Protein AF-A0A929IGI4-F1 (afdb_monomer)

Mean predicted aligned error: 7.47 Å

Nearest PDB structures (foldseek):
  4bin-assembly1_A  TM=7.410E-01  e=9.874E-05  Escherichia coli K-12
  3jc8-assembly1_Qa  TM=7.520E-01  e=1.153E-02  Myxococcus xanthus DK 1622
  7krj-assembly1_C  TM=7.200E-01  e=7.440E-03  Homo sapiens
  5h3k-assembly1_A  TM=5.520E-01  e=2.753E-01  Synechocystis sp. PCC 6803 substr. Kazusa
  9hmf-assembly1_K  TM=4.684E-01  e=2.325E+00  Campylobacter jejuni

Secondary structure (DSSP, 8-state):
---------------PPPEE-EEEEEEETTEEEEEEE-SS---EEEEEETTEEEEEESS-EE---HHHHHH-TTTEEEEEEEGGGTEEEEEESS-EEEEEEEETTEEEEEEEE-PPP-

pLDDT: mean 89.51, std 15.07, range [39.12, 98.69]

Solvent-accessible surface area (backbone atoms only — not comparable to full-atom values): 6828 Å² total; per-residue (Å²): 136,86,82,81,82,81,81,82,79,80,77,79,76,80,80,71,78,63,40,74,30,53,44,42,40,49,64,56,100,74,37,39,36,41,37,39,46,39,92,54,66,74,58,71,52,72,49,74,57,96,62,21,41,41,37,38,39,82,58,29,42,43,66,65,47,65,58,26,33,72,55,30,53,88,51,23,73,40,65,49,72,38,81,83,25,20,26,46,38,27,37,39,60,64,67,56,47,76,50,70,51,76,56,82,32,30,40,39,37,38,39,30,70,62,73,75,82,128

Structure (mmCIF, N/CA/C/O backbone):
data_AF-A0A929IGI4-F1
#
_entry.id   AF-A0A929IGI4-F1
#
loop_
_atom_site.group_PDB
_atom_site.id
_atom_site.type_symbol
_atom_site.label_atom_id
_atom_site.label_alt_id
_atom_site.label_comp_id
_atom_site.label_asym_id
_atom_site.label_entity_id
_atom_site.label_seq_id
_atom_site.pdbx_PDB_ins_code
_atom_site.Cartn_x
_atom_site.Cartn_y
_atom_site.Cartn_z
_atom_site.occupancy
_atom_site.B_iso_or_equiv
_atom_site.auth_seq_id
_atom_site.auth_comp_id
_atom_site.auth_asym_id
_atom_site.auth_atom_id
_atom_site.pdbx_PDB_model_num
ATOM 1 N N . MET A 1 1 ? -27.502 -50.223 25.689 1.00 51.81 1 MET A N 1
ATOM 2 C CA . MET A 1 1 ? -26.603 -49.710 24.636 1.00 51.81 1 MET A CA 1
ATOM 3 C C . MET A 1 1 ? -26.778 -48.200 24.598 1.00 51.81 1 MET A C 1
ATOM 5 O O . MET A 1 1 ? -27.758 -47.718 24.051 1.00 51.81 1 MET A O 1
ATOM 9 N N . THR A 1 2 ? -25.940 -47.475 25.337 1.00 39.12 2 THR A N 1
ATOM 10 C CA . THR A 1 2 ? -26.069 -46.026 25.552 1.00 39.12 2 THR A CA 1
ATOM 11 C C . THR A 1 2 ? -25.571 -45.296 24.307 1.00 39.12 2 THR A C 1
ATOM 13 O O . THR A 1 2 ? -24.395 -45.402 23.976 1.00 39.12 2 THR A O 1
ATOM 16 N N . VAL A 1 3 ? -26.452 -44.595 23.594 1.00 43.09 3 VAL A N 1
ATOM 17 C CA . VAL A 1 3 ? -26.058 -43.745 22.462 1.00 43.09 3 VAL A CA 1
ATOM 18 C C . VAL A 1 3 ? -25.685 -42.376 23.025 1.00 43.09 3 VAL A C 1
ATOM 20 O O . VAL A 1 3 ? -26.538 -41.649 23.528 1.00 43.09 3 VAL A O 1
ATOM 23 N N . LEU A 1 4 ? -24.390 -42.062 22.995 1.00 53.06 4 LEU A N 1
ATOM 24 C CA . LEU A 1 4 ? -23.845 -40.772 23.402 1.00 53.06 4 LEU A CA 1
ATOM 25 C C . LEU A 1 4 ? -24.114 -39.757 22.279 1.00 53.06 4 LEU A C 1
ATOM 27 O O . LEU A 1 4 ? -23.594 -39.893 21.173 1.00 53.06 4 LEU A O 1
ATOM 31 N N . LEU A 1 5 ? -24.964 -38.768 22.549 1.00 54.06 5 LEU A N 1
ATOM 32 C CA . LEU A 1 5 ? -25.298 -37.696 21.614 1.00 54.06 5 LEU A CA 1
ATOM 33 C C . LEU A 1 5 ? -24.175 -36.641 21.648 1.00 54.06 5 LEU A C 1
ATOM 35 O O . LEU A 1 5 ? -24.095 -35.840 22.577 1.00 54.06 5 LEU A O 1
ATOM 39 N N . SER A 1 6 ? -23.277 -36.661 20.664 1.00 58.56 6 SER A N 1
ATOM 40 C CA . SER A 1 6 ? -22.213 -35.659 20.533 1.00 58.56 6 SER A CA 1
ATOM 41 C C . SER A 1 6 ? -22.788 -34.334 20.027 1.00 58.56 6 SER A C 1
ATOM 43 O O . SER A 1 6 ? -23.202 -34.223 18.874 1.00 58.56 6 SER A O 1
ATOM 45 N N . LEU A 1 7 ? -22.808 -33.319 20.892 1.00 60.03 7 LEU A N 1
ATOM 46 C CA . LEU A 1 7 ? -23.214 -31.956 20.555 1.00 60.03 7 LEU A CA 1
ATOM 47 C C . LEU A 1 7 ? -22.063 -31.247 19.813 1.00 60.03 7 LEU A C 1
ATOM 49 O O . LEU A 1 7 ? -21.072 -30.844 20.420 1.00 60.03 7 LEU A O 1
ATOM 53 N N . LEU A 1 8 ? -22.180 -31.101 18.492 1.00 64.50 8 LEU A N 1
ATOM 54 C CA . LEU A 1 8 ? -21.291 -30.264 17.679 1.00 64.50 8 LEU A CA 1
ATOM 55 C C . LEU A 1 8 ? -21.617 -28.785 17.937 1.00 64.50 8 LEU A C 1
ATOM 57 O O . LEU A 1 8 ? -22.560 -28.234 17.373 1.00 64.50 8 LEU A O 1
ATOM 61 N N . VAL A 1 9 ? -20.838 -28.132 18.801 1.00 61.88 9 VAL A N 1
ATOM 62 C CA . VAL A 1 9 ? -20.884 -26.674 18.975 1.00 61.88 9 VAL A CA 1
ATOM 63 C C . VAL A 1 9 ? -20.130 -26.031 17.809 1.00 61.88 9 VAL A C 1
ATOM 65 O O . VAL A 1 9 ? -18.903 -25.963 17.809 1.00 61.88 9 VAL A O 1
ATOM 68 N N . PHE A 1 10 ? -20.860 -25.557 16.799 1.00 61.31 10 PHE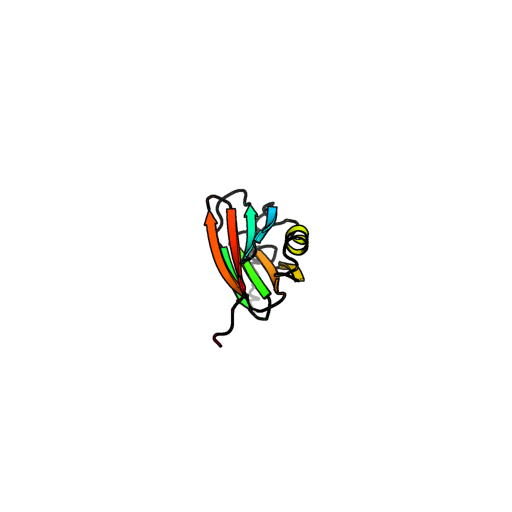 A N 1
ATOM 69 C CA . PHE A 1 10 ? -20.318 -24.637 15.797 1.00 61.31 10 PHE A CA 1
ATOM 70 C C . PHE A 1 10 ? -20.116 -23.267 16.458 1.00 61.31 10 PHE A C 1
ATOM 72 O O . PHE A 1 10 ? -21.071 -22.523 16.679 1.00 61.31 10 PHE A O 1
ATOM 79 N N . ALA A 1 11 ? -18.873 -22.924 16.799 1.00 58.06 11 ALA A N 1
ATOM 80 C CA . ALA A 1 11 ? -18.533 -21.570 17.214 1.00 58.06 11 ALA A CA 1
ATOM 81 C C . ALA A 1 11 ? -18.621 -20.641 15.991 1.00 58.06 11 ALA A C 1
ATOM 83 O O . ALA A 1 11 ? -17.781 -20.697 15.093 1.00 58.06 11 ALA A O 1
ATOM 84 N N . ALA A 1 12 ? -19.653 -19.798 15.940 1.00 57.94 12 ALA A N 1
ATOM 85 C CA . ALA A 1 12 ? -19.749 -18.736 14.950 1.00 57.94 12 ALA A CA 1
ATOM 86 C C . ALA A 1 12 ? -18.606 -17.736 15.188 1.00 57.94 12 ALA A C 1
ATOM 88 O O . ALA A 1 12 ? -18.599 -17.014 16.186 1.00 57.94 12 ALA A O 1
ATOM 89 N N . VAL A 1 13 ? -17.619 -17.707 14.290 1.00 63.69 13 VAL A N 1
ATOM 90 C CA . VAL A 1 13 ? -16.572 -16.680 14.318 1.00 63.69 13 VAL A CA 1
ATOM 91 C C . VAL A 1 13 ? -17.252 -15.340 14.024 1.00 63.69 13 VAL A C 1
ATOM 93 O O . VAL A 1 13 ? -17.886 -15.214 12.973 1.00 63.69 13 VAL A O 1
ATOM 96 N N . PRO A 1 14 ? -17.173 -14.337 14.918 1.00 58.03 14 PRO A N 1
ATOM 97 C CA . PRO A 1 14 ? -17.808 -13.053 14.671 1.00 58.03 14 PRO A CA 1
ATOM 98 C C . PRO A 1 14 ? -17.172 -12.412 13.436 1.00 58.03 14 PRO A C 1
ATOM 100 O O . PRO A 1 14 ? -15.974 -12.121 13.413 1.00 58.03 14 PRO A O 1
ATOM 103 N N . ALA A 1 15 ? -17.982 -12.187 12.403 1.00 65.75 15 ALA A N 1
ATOM 104 C CA . ALA A 1 15 ? -17.576 -11.408 11.246 1.00 65.75 15 ALA A CA 1
ATOM 105 C C . ALA A 1 15 ? -17.346 -9.962 11.707 1.00 65.75 15 ALA A C 1
ATOM 107 O O . ALA A 1 15 ? -18.291 -9.241 12.029 1.00 65.75 15 ALA A O 1
ATOM 108 N N . GLN A 1 16 ? -16.081 -9.539 11.800 1.00 69.81 16 GLN A N 1
ATOM 109 C CA . GLN A 1 16 ? -15.770 -8.139 12.076 1.00 69.81 16 GLN A CA 1
ATOM 110 C C . GLN A 1 16 ? -16.321 -7.282 10.932 1.00 69.81 16 GLN A C 1
ATOM 112 O O . GLN A 1 16 ? -16.047 -7.560 9.765 1.00 69.81 16 GLN A O 1
ATOM 117 N N . ALA A 1 17 ? -17.094 -6.247 11.266 1.00 79.00 17 ALA A N 1
ATOM 118 C CA . ALA A 1 17 ? -17.631 -5.328 10.273 1.00 79.00 17 ALA A CA 1
ATOM 119 C C . ALA A 1 17 ? -16.491 -4.667 9.483 1.00 79.00 17 ALA A C 1
ATOM 121 O O . ALA A 1 17 ? -15.508 -4.198 10.056 1.00 79.00 17 ALA A O 1
ATOM 122 N N . GLN A 1 18 ? -16.637 -4.648 8.163 1.00 84.94 18 GLN A N 1
ATOM 123 C CA . GLN A 1 18 ? -15.629 -4.151 7.240 1.00 84.94 18 GLN A CA 1
ATOM 124 C C . GLN A 1 18 ? -15.640 -2.613 7.209 1.00 84.94 18 GLN A C 1
ATOM 126 O O . GLN A 1 18 ? -16.658 -1.983 6.893 1.00 84.94 18 GLN A O 1
ATOM 131 N N . GLU A 1 19 ? -14.506 -2.002 7.550 1.00 91.62 19 GLU A N 1
ATOM 132 C CA . GLU A 1 19 ? -14.359 -0.545 7.635 1.00 91.62 19 GLU A CA 1
ATOM 133 C C . GLU A 1 19 ? -14.172 0.068 6.246 1.00 91.62 19 GLU A C 1
ATOM 135 O O . GLU A 1 19 ? -13.443 -0.473 5.418 1.00 91.62 19 GLU A O 1
ATOM 140 N N . THR A 1 20 ? -14.820 1.202 5.965 1.00 95.81 20 THR A N 1
ATOM 141 C CA . THR A 1 20 ? -14.544 1.950 4.730 1.00 95.81 20 THR A CA 1
ATOM 142 C C . THR A 1 20 ? -13.177 2.606 4.845 1.00 95.81 20 THR A C 1
ATOM 144 O O . THR A 1 20 ? -12.986 3.466 5.704 1.00 95.81 20 THR A O 1
ATOM 147 N N . VAL A 1 21 ? -12.251 2.237 3.967 1.00 96.81 21 VAL A N 1
ATOM 148 C CA . VAL A 1 21 ? -10.889 2.779 3.941 1.00 96.81 21 VAL A CA 1
ATOM 149 C C . VAL A 1 21 ? -10.621 3.322 2.550 1.00 96.81 21 VAL A C 1
ATOM 151 O O . VAL A 1 21 ? -10.814 2.622 1.555 1.00 96.81 21 VAL A O 1
ATOM 154 N N . GLN A 1 22 ? -10.184 4.578 2.467 1.00 97.44 22 GLN A N 1
ATOM 155 C CA . GLN A 1 22 ? -9.748 5.133 1.190 1.00 97.44 22 GLN A CA 1
ATOM 156 C C . GLN A 1 22 ? -8.295 4.752 0.930 1.00 97.44 22 GLN A C 1
ATOM 158 O O . GLN A 1 22 ? -7.433 4.993 1.772 1.00 97.44 22 GLN A O 1
ATOM 163 N N . ALA A 1 23 ? -8.031 4.190 -0.248 1.00 97.31 23 ALA A N 1
ATOM 164 C CA . ALA A 1 23 ? -6.686 3.909 -0.725 1.00 97.31 23 ALA A CA 1
ATOM 165 C C . ALA A 1 23 ? -6.301 4.920 -1.811 1.00 97.31 23 ALA A C 1
ATOM 167 O O . ALA A 1 23 ? -7.058 5.168 -2.755 1.00 97.31 23 ALA A O 1
ATOM 168 N N . ARG A 1 24 ? -5.123 5.530 -1.680 1.00 96.31 24 ARG A N 1
ATOM 169 C CA . ARG A 1 24 ? -4.620 6.542 -2.618 1.00 96.31 24 ARG A CA 1
ATOM 170 C C . ARG A 1 24 ? -3.170 6.257 -2.977 1.00 96.31 24 ARG A C 1
ATOM 172 O O . ARG A 1 24 ? -2.390 5.849 -2.124 1.00 96.31 24 ARG A O 1
ATOM 179 N N . GLY A 1 25 ? -2.826 6.486 -4.240 1.00 93.75 25 GLY A N 1
ATOM 180 C CA . GLY A 1 25 ? -1.463 6.380 -4.750 1.00 93.75 25 GLY A CA 1
ATOM 181 C C . GLY A 1 25 ? -0.831 7.756 -4.943 1.00 93.75 25 GLY A C 1
ATOM 182 O O . GLY A 1 25 ? -1.508 8.706 -5.337 1.00 93.75 25 GLY A O 1
ATOM 183 N N . TRP A 1 26 ? 0.468 7.853 -4.686 1.00 89.69 26 TRP A N 1
ATOM 184 C CA . TRP A 1 26 ? 1.294 9.014 -4.991 1.00 89.69 26 TRP A CA 1
ATOM 185 C C . TRP A 1 26 ? 2.671 8.555 -5.461 1.00 89.69 26 TRP A C 1
ATOM 187 O O . TRP A 1 26 ? 3.327 7.795 -4.758 1.00 89.69 26 TRP A O 1
ATOM 197 N N . SER A 1 27 ? 3.155 9.033 -6.603 1.00 87.38 27 SER A N 1
ATOM 198 C CA . SER A 1 27 ? 4.526 8.772 -7.053 1.00 87.38 27 SER A CA 1
ATOM 199 C C . SER A 1 27 ? 5.378 10.039 -7.007 1.00 87.38 27 SER A C 1
ATOM 201 O O . SER A 1 27 ? 4.914 11.161 -7.215 1.00 87.38 27 SER A O 1
ATOM 203 N N . LYS A 1 28 ? 6.663 9.856 -6.709 1.00 80.06 28 LYS A N 1
ATOM 204 C CA . LYS A 1 28 ? 7.738 10.808 -7.014 1.00 80.06 28 LYS A CA 1
ATOM 205 C C . LYS A 1 28 ? 8.800 10.074 -7.834 1.00 80.06 28 LYS A C 1
ATOM 207 O O . LYS A 1 28 ? 8.744 8.855 -7.965 1.00 80.06 28 LYS A O 1
ATOM 212 N N . ALA A 1 29 ? 9.784 10.803 -8.363 1.00 76.69 29 ALA A N 1
ATOM 213 C CA . ALA A 1 29 ? 10.822 10.233 -9.229 1.00 76.69 29 ALA A CA 1
ATOM 214 C C . ALA A 1 29 ? 11.538 9.001 -8.630 1.00 76.69 29 ALA A C 1
ATOM 216 O O . ALA A 1 29 ? 11.975 8.128 -9.373 1.00 76.69 29 ALA A O 1
ATOM 217 N N . THR A 1 30 ? 11.644 8.917 -7.300 1.00 84.12 30 THR A N 1
ATOM 218 C CA . THR A 1 30 ? 12.434 7.892 -6.601 1.00 84.12 30 THR A CA 1
ATOM 219 C C . THR A 1 30 ? 11.617 6.803 -5.900 1.00 84.12 30 THR A C 1
ATOM 221 O O . THR A 1 30 ? 12.188 5.768 -5.559 1.00 84.12 30 THR A O 1
ATOM 224 N N . TYR A 1 31 ? 10.315 7.000 -5.668 1.00 92.75 31 TYR A N 1
ATOM 225 C CA . TYR A 1 31 ? 9.470 6.017 -4.978 1.00 92.75 31 TYR A CA 1
ATOM 226 C C . TYR A 1 31 ? 7.980 6.169 -5.310 1.00 92.75 31 TYR A C 1
ATOM 228 O O . TYR A 1 31 ? 7.495 7.260 -5.632 1.00 92.75 31 TYR A O 1
ATOM 236 N N . GLY A 1 32 ? 7.253 5.059 -5.183 1.00 96.69 32 GLY A N 1
ATOM 237 C CA . GLY A 1 32 ? 5.793 5.008 -5.178 1.00 96.69 32 GLY A CA 1
ATOM 238 C C . GLY A 1 32 ? 5.282 4.896 -3.745 1.00 96.69 32 GLY A C 1
ATOM 239 O O . GLY A 1 32 ? 5.897 4.220 -2.928 1.00 96.69 32 GLY A O 1
ATOM 240 N N . ARG A 1 33 ? 4.175 5.561 -3.425 1.00 97.81 33 ARG A N 1
ATOM 241 C CA . ARG A 1 33 ? 3.569 5.580 -2.092 1.00 97.81 33 ARG A CA 1
ATOM 242 C C . ARG A 1 33 ? 2.091 5.243 -2.166 1.00 97.81 33 ARG A C 1
ATOM 244 O O . ARG A 1 33 ? 1.343 5.895 -2.891 1.00 97.81 33 ARG A O 1
ATOM 251 N N . ILE A 1 34 ? 1.666 4.280 -1.362 1.00 98.31 34 ILE A N 1
ATOM 252 C CA . ILE A 1 34 ? 0.263 3.939 -1.141 1.00 98.31 34 ILE A CA 1
ATOM 253 C C . ILE A 1 34 ? -0.118 4.425 0.253 1.00 98.31 34 ILE A C 1
ATOM 255 O O . ILE A 1 34 ? 0.615 4.207 1.216 1.00 98.31 34 ILE A O 1
ATOM 259 N N . ILE A 1 35 ? -1.258 5.098 0.368 1.00 97.94 35 ILE A N 1
ATOM 260 C CA . ILE A 1 35 ? -1.800 5.563 1.643 1.00 97.94 35 ILE A CA 1
ATOM 261 C C . ILE A 1 35 ? -3.180 4.951 1.826 1.00 97.94 35 ILE A C 1
ATOM 263 O O . ILE A 1 35 ? -4.043 5.105 0.961 1.00 97.94 35 ILE A O 1
ATOM 267 N N . PHE A 1 36 ? -3.378 4.292 2.962 1.00 98.50 36 PHE A N 1
ATOM 268 C CA . PHE A 1 36 ? -4.671 3.810 3.428 1.00 98.50 36 PHE A CA 1
ATOM 269 C C . PHE A 1 36 ? -5.150 4.705 4.564 1.00 98.50 36 PHE A C 1
ATOM 271 O O . PHE A 1 36 ? -4.565 4.700 5.647 1.00 98.50 36 PHE A O 1
ATOM 278 N N . ASP A 1 37 ? -6.212 5.463 4.323 1.00 98.06 37 ASP A N 1
ATOM 279 C CA . ASP A 1 37 ? -6.806 6.363 5.306 1.00 98.06 37 ASP A CA 1
ATOM 280 C C . ASP A 1 37 ? -7.885 5.612 6.094 1.00 98.06 37 ASP A C 1
ATOM 282 O O . ASP A 1 37 ? -9.017 5.445 5.626 1.00 98.06 37 ASP A O 1
ATOM 286 N N . TRP A 1 38 ? -7.519 5.117 7.281 1.00 98.19 38 TRP A N 1
ATOM 287 C CA . TRP A 1 38 ? -8.441 4.413 8.168 1.00 98.19 38 TRP A CA 1
ATOM 288 C C . TRP A 1 38 ? -9.224 5.389 9.049 1.00 98.19 38 TRP A C 1
ATOM 290 O O . TRP A 1 38 ? -8.721 6.454 9.406 1.00 98.19 38 TRP A O 1
ATOM 300 N N . PRO A 1 39 ? -10.434 5.014 9.501 1.00 96.88 39 PRO A N 1
ATOM 301 C CA . PRO A 1 39 ? -11.188 5.831 10.450 1.00 96.88 39 PRO A CA 1
ATOM 302 C C . PRO A 1 39 ? -10.556 5.853 11.854 1.00 96.88 39 PRO A C 1
ATOM 304 O O . PRO A 1 39 ? -10.829 6.757 12.641 1.00 96.88 39 PRO A O 1
ATOM 307 N N . LYS A 1 40 ? -9.738 4.847 12.197 1.00 96.88 40 LYS A N 1
ATOM 308 C CA . LYS A 1 40 ? -9.004 4.724 13.470 1.00 96.88 40 LYS A C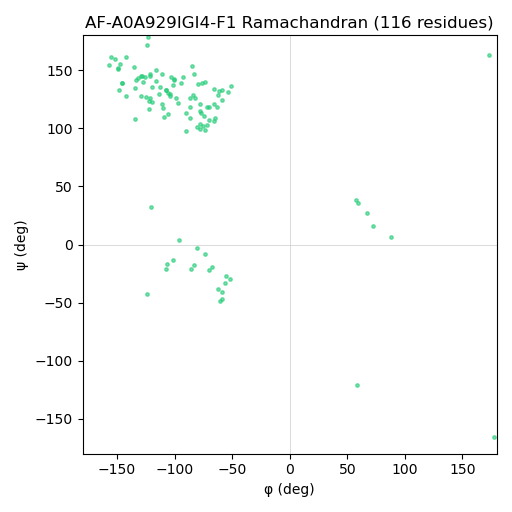A 1
ATOM 309 C C . LYS A 1 40 ? -7.662 4.020 13.239 1.00 96.88 40 LYS A C 1
ATOM 311 O O . LYS A 1 40 ? -7.599 3.212 12.311 1.00 96.88 40 LYS A O 1
ATOM 316 N N . PRO A 1 41 ? -6.639 4.224 14.093 1.00 98.00 41 PRO A N 1
ATOM 317 C CA . PRO A 1 41 ? -5.359 3.520 13.988 1.00 98.00 41 PRO A CA 1
ATOM 318 C C . PRO A 1 41 ? -5.520 1.999 13.877 1.00 98.00 41 PRO A C 1
ATOM 320 O O . PRO A 1 41 ? -6.326 1.392 14.585 1.00 98.00 41 PRO A O 1
ATOM 323 N N . VAL A 1 42 ? -4.757 1.372 12.982 1.00 97.69 42 VAL A N 1
ATOM 324 C CA . VAL A 1 42 ? -4.803 -0.072 12.714 1.00 97.69 42 VAL A CA 1
ATOM 325 C C . VAL A 1 42 ? -3.398 -0.664 12.765 1.00 97.69 42 VAL A C 1
ATOM 327 O O . VAL A 1 42 ? -2.427 -0.020 12.365 1.00 97.69 42 VAL A O 1
ATOM 330 N N . LYS A 1 43 ? -3.279 -1.902 13.254 1.00 98.31 43 LYS A N 1
ATOM 331 C CA . LYS A 1 43 ? -2.026 -2.653 13.129 1.00 98.31 43 LYS A CA 1
ATOM 332 C C . LYS A 1 43 ? -1.911 -3.165 11.699 1.00 98.31 43 LYS A C 1
ATOM 334 O O . LYS A 1 43 ? -2.910 -3.628 11.146 1.00 98.31 43 LYS A O 1
ATOM 339 N N . HIS A 1 44 ? -0.712 -3.096 11.138 1.00 98.69 44 HIS A N 1
ATOM 340 C CA . HIS A 1 44 ? -0.442 -3.562 9.787 1.00 98.69 44 HIS A CA 1
ATOM 341 C C . HIS A 1 44 ? 0.928 -4.229 9.685 1.00 98.69 44 HIS A C 1
ATOM 343 O O . HIS A 1 44 ? 1.798 -4.009 10.530 1.00 98.69 44 HIS A O 1
ATOM 349 N N . SER A 1 45 ? 1.102 -5.014 8.630 1.00 98.62 45 SER A N 1
ATOM 350 C CA . SER A 1 45 ? 2.393 -5.469 8.126 1.00 98.62 45 SER A CA 1
ATOM 351 C C . SER A 1 45 ? 2.409 -5.328 6.604 1.00 98.62 45 SER A C 1
ATOM 353 O O . SER A 1 45 ? 1.361 -5.353 5.954 1.00 98.62 45 SER A O 1
ATOM 355 N N . ALA A 1 46 ? 3.598 -5.150 6.034 1.00 98.69 46 ALA A N 1
ATOM 356 C CA . ALA A 1 46 ? 3.792 -5.098 4.594 1.00 98.69 46 ALA A CA 1
ATOM 357 C C . ALA A 1 46 ? 4.997 -5.950 4.205 1.00 98.69 46 ALA A C 1
ATOM 359 O O . ALA A 1 46 ? 6.040 -5.898 4.856 1.00 98.69 46 ALA A O 1
ATOM 360 N N . ARG A 1 47 ? 4.847 -6.756 3.155 1.00 98.31 47 ARG A N 1
ATOM 361 C CA . ARG A 1 47 ? 5.920 -7.607 2.630 1.00 98.31 47 ARG A CA 1
ATOM 362 C C . ARG A 1 47 ? 5.778 -7.797 1.131 1.00 98.31 47 ARG A C 1
ATOM 364 O O . ARG A 1 47 ? 4.665 -7.787 0.608 1.00 98.31 47 ARG A O 1
ATOM 371 N N . VAL A 1 48 ? 6.903 -8.012 0.460 1.00 98.06 48 VAL A N 1
ATOM 372 C CA . VAL A 1 48 ? 6.932 -8.436 -0.941 1.00 98.06 48 VAL A CA 1
ATOM 373 C C . VAL A 1 48 ? 7.139 -9.945 -0.992 1.00 98.06 48 VAL A C 1
ATOM 375 O O . VAL A 1 48 ? 8.073 -10.470 -0.391 1.00 98.06 48 VAL A O 1
ATOM 378 N N . GLU A 1 49 ? 6.256 -10.653 -1.689 1.00 96.06 49 GLU A N 1
ATOM 379 C CA . GLU A 1 49 ? 6.339 -12.099 -1.886 1.00 96.06 49 GLU A CA 1
ATOM 380 C C . GLU A 1 49 ? 5.746 -12.483 -3.244 1.00 96.06 49 GLU A C 1
ATOM 382 O O . GLU A 1 49 ? 4.658 -12.037 -3.608 1.00 96.06 49 GLU A O 1
ATOM 387 N N . GLY A 1 50 ? 6.457 -13.324 -4.002 1.00 94.81 50 GLY A N 1
ATOM 388 C CA . GLY A 1 50 ? 5.946 -13.878 -5.260 1.00 94.81 50 GLY A CA 1
ATOM 389 C C . GLY A 1 50 ? 5.546 -12.816 -6.291 1.00 94.81 50 GLY A C 1
ATOM 390 O O . GLY A 1 50 ? 4.521 -12.967 -6.951 1.00 94.81 50 GLY A O 1
ATOM 391 N N . GLY A 1 51 ? 6.307 -11.718 -6.385 1.00 96.50 51 GLY A N 1
ATOM 392 C CA . GLY A 1 51 ? 6.017 -10.611 -7.305 1.00 96.50 51 GLY A CA 1
ATOM 393 C C . GLY A 1 51 ? 4.819 -9.745 -6.900 1.00 96.50 51 GLY A C 1
ATOM 394 O O . GLY A 1 51 ? 4.300 -8.997 -7.725 1.00 96.50 51 GLY A O 1
ATOM 395 N N . ALA A 1 52 ? 4.363 -9.839 -5.649 1.00 98.06 52 ALA A N 1
ATOM 396 C CA . ALA A 1 52 ? 3.270 -9.034 -5.125 1.00 98.06 52 ALA A CA 1
ATOM 397 C C . ALA A 1 52 ? 3.655 -8.343 -3.815 1.00 98.06 52 ALA A C 1
ATOM 399 O O . ALA A 1 52 ? 4.354 -8.909 -2.977 1.00 98.06 52 ALA A O 1
ATOM 400 N N . LEU A 1 53 ? 3.140 -7.132 -3.620 1.00 98.62 53 LEU A N 1
ATOM 401 C CA . LEU A 1 53 ? 3.066 -6.486 -2.317 1.00 98.62 53 LEU A CA 1
ATOM 402 C C . LEU A 1 53 ? 1.825 -7.013 -1.589 1.00 98.62 53 LEU A C 1
ATOM 404 O O . LEU A 1 53 ? 0.709 -6.918 -2.103 1.00 98.62 53 LEU A O 1
ATOM 408 N N . LEU A 1 54 ? 2.021 -7.525 -0.379 1.00 98.62 54 LEU A N 1
ATOM 409 C CA . LEU A 1 54 ? 0.962 -7.915 0.543 1.00 98.62 54 LEU A CA 1
ATOM 410 C C . LEU A 1 54 ? 0.941 -6.936 1.710 1.00 98.62 54 LEU A C 1
ATOM 412 O O . LEU A 1 54 ? 1.915 -6.851 2.457 1.00 98.6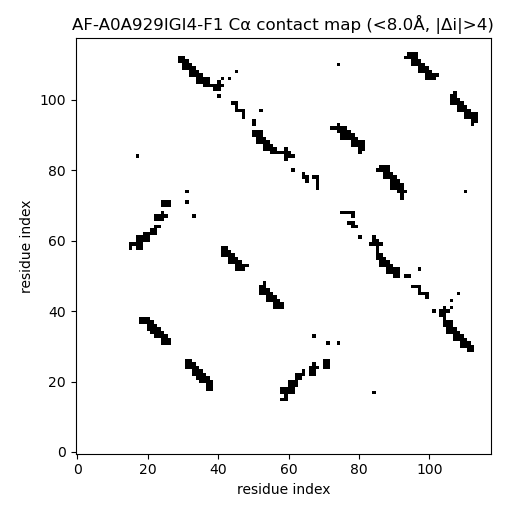2 54 LEU A O 1
ATOM 416 N N . VAL A 1 55 ? -0.169 -6.215 1.860 1.00 98.69 55 VAL A N 1
ATOM 417 C CA . VAL A 1 55 ? -0.428 -5.344 3.009 1.00 98.69 55 VAL A CA 1
ATOM 418 C C . VAL A 1 55 ? -1.526 -5.981 3.847 1.00 98.69 55 VAL A C 1
ATOM 420 O O . VAL A 1 55 ? -2.677 -6.049 3.415 1.00 98.69 55 VAL A O 1
ATOM 423 N N . GLU A 1 56 ? -1.169 -6.470 5.029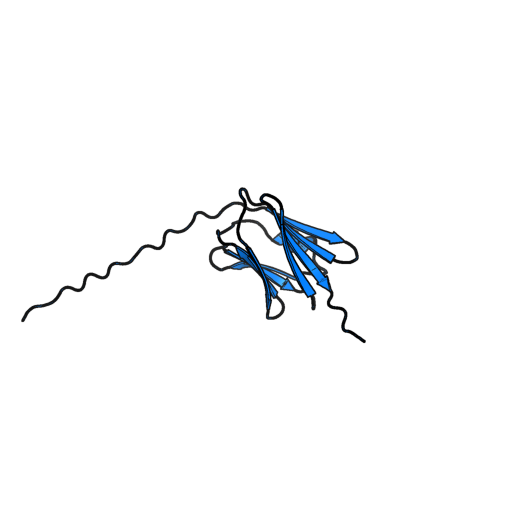 1.00 98.69 56 GLU A N 1
ATOM 424 C CA . GLU A 1 56 ? -2.097 -7.117 5.952 1.00 98.69 56 GLU A CA 1
ATOM 425 C C . GLU A 1 56 ? -2.495 -6.157 7.072 1.00 98.69 56 GLU A C 1
ATOM 427 O O . GLU A 1 56 ? -1.657 -5.458 7.643 1.00 98.69 56 GLU A O 1
ATOM 432 N N . PHE A 1 57 ? -3.781 -6.144 7.410 1.00 98.50 57 PHE A N 1
ATOM 433 C CA . PHE A 1 57 ? -4.368 -5.321 8.457 1.00 98.50 57 PHE A CA 1
ATOM 434 C C . PHE A 1 57 ? -5.047 -6.183 9.518 1.00 98.50 57 PHE A C 1
ATOM 436 O O . PHE A 1 57 ? -5.715 -7.177 9.227 1.00 98.50 57 PHE A O 1
ATOM 443 N N . SER A 1 58 ? -4.981 -5.750 10.780 1.00 97.56 58 SER A N 1
ATOM 444 C CA . SER A 1 58 ? -5.656 -6.468 11.870 1.00 97.56 58 SER A CA 1
ATOM 445 C C . SER A 1 58 ? -7.186 -6.424 11.78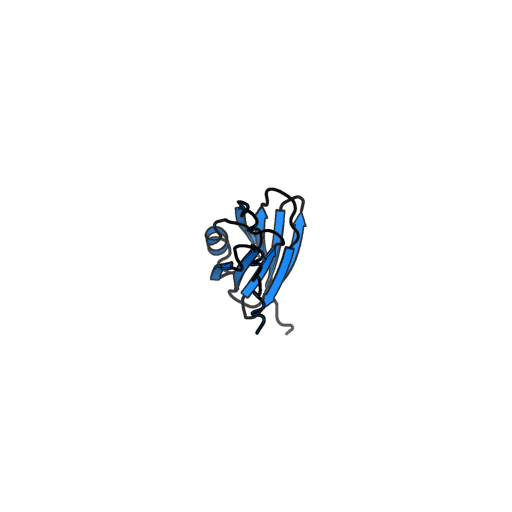3 1.00 97.56 58 SER A C 1
ATOM 447 O O . SER A 1 58 ? -7.864 -7.268 12.374 1.00 97.56 58 SER A O 1
ATOM 449 N N . ARG A 1 59 ? -7.751 -5.468 11.039 1.00 96.94 59 ARG A N 1
ATOM 450 C CA . ARG A 1 59 ? -9.195 -5.288 10.823 1.00 96.94 59 ARG A CA 1
ATOM 451 C C . ARG A 1 59 ? -9.508 -5.365 9.324 1.00 96.94 59 ARG A C 1
ATOM 453 O O . ARG A 1 59 ? -8.656 -4.978 8.533 1.00 96.94 59 ARG A O 1
ATOM 460 N N . PRO A 1 60 ? -10.681 -5.881 8.923 1.00 97.06 60 PRO A N 1
ATOM 461 C CA . PRO A 1 60 ? -11.056 -5.930 7.514 1.00 97.06 60 PRO A CA 1
ATOM 462 C C . PRO A 1 60 ? -11.437 -4.537 6.990 1.00 97.06 60 PRO A C 1
ATOM 464 O O . PRO A 1 60 ? -12.144 -3.788 7.668 1.00 97.06 60 PRO A O 1
ATOM 467 N N . MET A 1 61 ? -11.014 -4.213 5.767 1.00 96.25 61 MET A N 1
ATOM 468 C CA . MET A 1 61 ? -11.401 -2.997 5.046 1.00 96.25 61 MET A CA 1
ATOM 469 C C . MET A 1 61 ? -12.183 -3.295 3.779 1.00 96.25 61 MET A C 1
ATOM 471 O O . MET A 1 61 ? -11.932 -4.304 3.127 1.00 96.25 61 MET A O 1
ATOM 475 N N . ARG A 1 62 ? -13.077 -2.379 3.403 1.00 96.50 62 ARG A N 1
ATOM 476 C CA . ARG A 1 62 ? -13.709 -2.255 2.084 1.00 96.50 62 ARG A CA 1
ATOM 477 C C . ARG A 1 62 ? -13.261 -0.937 1.495 1.00 96.50 62 ARG A C 1
ATOM 479 O O . ARG A 1 62 ? -13.201 0.072 2.198 1.00 96.50 62 ARG A O 1
ATOM 486 N N . GLY A 1 63 ? -12.991 -0.941 0.206 1.00 93.75 63 GLY A N 1
ATOM 487 C CA . GLY A 1 63 ? -12.567 0.246 -0.507 1.00 93.75 63 GLY A CA 1
ATOM 488 C C . GLY A 1 63 ? -12.165 -0.098 -1.927 1.00 93.75 63 GLY A C 1
ATOM 489 O O . GLY A 1 63 ? -11.908 -1.257 -2.244 1.00 93.75 63 GLY A O 1
ATOM 490 N N . GLU A 1 64 ? -12.106 0.936 -2.754 1.00 94.69 64 GLU A N 1
ATOM 491 C CA . GLU A 1 64 ? -11.670 0.840 -4.142 1.00 94.69 64 GLU A CA 1
ATOM 492 C C . GLU A 1 64 ? -10.147 0.969 -4.213 1.00 94.69 64 GLU A C 1
ATOM 494 O O . GLU A 1 64 ? -9.584 1.950 -3.716 1.00 94.69 64 GLU A O 1
ATOM 499 N N . LEU A 1 65 ? -9.479 0.002 -4.846 1.00 97.00 65 LEU A N 1
ATOM 500 C CA . LEU A 1 65 ? -8.023 0.023 -5.028 1.00 97.00 65 LEU A CA 1
ATOM 501 C C . LEU A 1 65 ? -7.598 0.472 -6.436 1.00 97.00 65 LEU A C 1
ATOM 503 O O . LEU A 1 65 ? -6.443 0.847 -6.629 1.00 97.00 65 LEU A O 1
ATOM 507 N N . ASP A 1 66 ? -8.522 0.533 -7.398 1.00 93.88 66 ASP A N 1
ATOM 508 C CA . ASP A 1 66 ? -8.244 0.860 -8.806 1.00 93.88 66 ASP A CA 1
ATOM 509 C C . ASP A 1 66 ? -7.539 2.204 -8.994 1.00 93.88 66 ASP A C 1
ATOM 511 O O . ASP A 1 66 ? -6.694 2.375 -9.877 1.00 93.88 66 ASP A O 1
ATOM 515 N N . ARG A 1 67 ? -7.843 3.180 -8.128 1.00 92.81 67 ARG A N 1
ATOM 516 C CA . ARG A 1 67 ? -7.1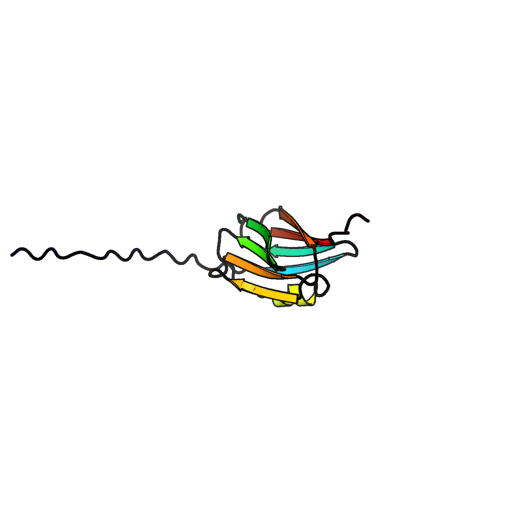58 4.477 -8.152 1.00 92.81 67 ARG A CA 1
ATOM 517 C C . ARG A 1 67 ? -5.668 4.323 -7.866 1.00 92.81 67 ARG A C 1
ATOM 519 O O . ARG A 1 67 ? -4.873 5.002 -8.504 1.00 92.81 67 ARG A O 1
ATOM 526 N N . VAL A 1 68 ? -5.281 3.438 -6.949 1.00 97.12 68 VAL A N 1
ATOM 527 C CA . VAL A 1 68 ? -3.867 3.173 -6.654 1.00 97.12 68 VAL A CA 1
ATOM 528 C C . VAL A 1 68 ? -3.171 2.651 -7.905 1.00 97.12 68 VAL A C 1
ATOM 530 O O . VAL A 1 68 ? -2.149 3.213 -8.289 1.00 97.12 68 VAL A O 1
ATOM 533 N N . VAL A 1 69 ? -3.766 1.666 -8.586 1.00 96.62 69 VAL A N 1
ATOM 534 C CA . VAL A 1 69 ? -3.218 1.099 -9.830 1.00 96.62 69 VAL A CA 1
ATOM 535 C C . VAL A 1 69 ? -3.060 2.177 -10.900 1.00 96.62 69 VAL A C 1
ATOM 537 O O . VAL A 1 69 ? -1.988 2.329 -11.478 1.00 96.62 69 VAL A O 1
ATOM 540 N N . LYS A 1 70 ? -4.092 3.003 -11.099 1.00 94.50 70 LYS A N 1
ATOM 541 C CA . LYS A 1 70 ? -4.066 4.095 -12.079 1.00 94.50 70 LYS A CA 1
ATOM 542 C C . LYS A 1 70 ? -2.941 5.109 -11.831 1.00 94.50 70 LYS A C 1
ATOM 544 O O . LYS A 1 70 ? -2.340 5.584 -12.789 1.00 94.50 70 LYS A O 1
ATOM 549 N N . TYR A 1 71 ? -2.678 5.476 -10.575 1.00 95.00 71 TYR A N 1
ATOM 550 C CA . TYR A 1 71 ? -1.661 6.483 -10.233 1.00 95.00 71 TYR A CA 1
ATOM 551 C C . TYR A 1 71 ? -0.245 5.914 -10.089 1.00 95.00 71 TYR A C 1
ATOM 553 O O . TYR A 1 71 ? 0.723 6.669 -10.174 1.00 95.00 71 TYR A O 1
ATOM 561 N N . LEU A 1 72 ? -0.111 4.608 -9.860 1.00 96.19 72 LEU A N 1
ATOM 562 C CA . LEU A 1 72 ? 1.162 3.937 -9.599 1.00 96.19 72 LEU A CA 1
ATOM 563 C C . LEU A 1 72 ? 1.482 2.848 -10.633 1.00 96.19 72 LEU A C 1
ATOM 565 O O . LEU A 1 72 ? 2.137 1.872 -10.286 1.00 96.19 72 LEU A O 1
ATOM 569 N N . GLY A 1 73 ? 1.067 3.011 -11.892 1.00 95.44 73 GLY A N 1
ATOM 570 C CA . GLY A 1 73 ? 1.265 2.000 -12.944 1.00 95.44 73 GLY A CA 1
ATOM 571 C C . GLY A 1 73 ? 2.722 1.556 -13.158 1.00 95.44 73 GLY A C 1
ATOM 572 O O . GLY A 1 73 ? 2.969 0.409 -13.511 1.00 95.44 73 GLY A O 1
ATOM 573 N N . ASP A 1 74 ? 3.697 2.419 -12.852 1.00 95.31 74 ASP A N 1
ATOM 574 C CA . ASP A 1 74 ? 5.132 2.085 -12.904 1.00 95.31 74 ASP A CA 1
ATOM 575 C C . ASP A 1 74 ? 5.608 1.176 -11.752 1.00 95.31 74 ASP A C 1
ATOM 577 O O . ASP A 1 74 ? 6.769 0.756 -11.730 1.00 95.31 74 ASP A O 1
ATOM 581 N N . TYR A 1 75 ? 4.743 0.924 -10.766 1.00 97.00 75 TYR A N 1
ATOM 582 C CA . TYR A 1 75 ? 5.036 0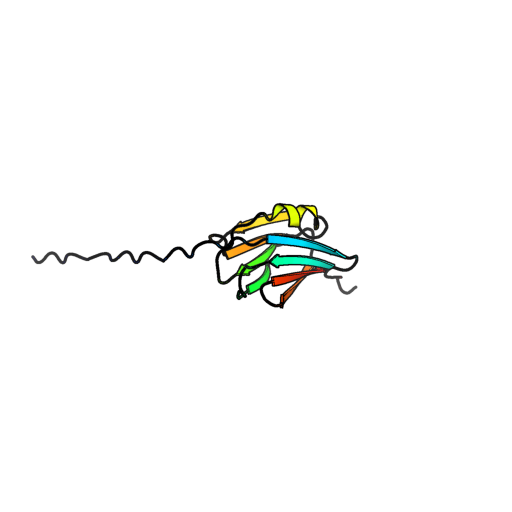.192 -9.531 1.00 97.00 75 TYR A CA 1
ATOM 583 C C . TYR A 1 75 ? 4.106 -1.003 -9.330 1.00 97.00 75 TYR A C 1
ATOM 585 O O . TYR A 1 75 ? 4.569 -2.072 -8.933 1.00 97.00 75 TYR A O 1
ATOM 593 N N . VAL A 1 76 ? 2.809 -0.838 -9.602 1.00 97.50 76 VAL A N 1
ATOM 594 C CA . VAL A 1 76 ? 1.782 -1.863 -9.394 1.00 97.50 76 VAL A CA 1
ATOM 595 C C . VAL A 1 76 ? 0.960 -2.090 -10.662 1.00 97.50 76 VAL A C 1
ATOM 597 O O . VAL A 1 76 ? 0.603 -1.150 -11.363 1.00 97.50 76 VAL A O 1
ATOM 600 N N . THR A 1 77 ? 0.637 -3.349 -10.946 1.00 98.00 77 THR A N 1
ATOM 601 C CA . THR A 1 77 ? -0.069 -3.782 -12.166 1.00 98.00 77 THR A CA 1
ATOM 602 C C . THR A 1 77 ? -1.514 -4.194 -11.911 1.00 98.00 77 THR A C 1
ATOM 604 O O . THR A 1 77 ? -2.331 -4.217 -12.826 1.00 98.00 77 THR A O 1
ATOM 607 N N . SER A 1 78 ? -1.838 -4.539 -10.669 1.00 98.06 78 SER A N 1
ATOM 608 C CA . SER A 1 78 ? -3.155 -5.009 -10.242 1.00 98.06 78 SER A CA 1
ATOM 609 C C . SER A 1 78 ? -3.344 -4.730 -8.756 1.00 98.06 78 SER A C 1
ATOM 611 O O . SER A 1 78 ? -2.365 -4.515 -8.035 1.00 98.06 78 SER A O 1
ATOM 613 N N . ALA A 1 79 ? -4.593 -4.734 -8.299 1.00 98.00 79 ALA A N 1
ATOM 614 C CA . ALA A 1 79 ? -4.924 -4.632 -6.889 1.00 98.00 79 ALA A CA 1
ATOM 615 C C . ALA A 1 79 ? -6.177 -5.449 -6.571 1.00 98.00 79 ALA A C 1
ATOM 617 O O . ALA A 1 79 ? -7.143 -5.424 -7.328 1.00 98.00 79 ALA A O 1
ATOM 618 N N . GLU A 1 80 ? -6.172 -6.140 -5.437 1.00 97.62 80 GLU A N 1
ATOM 619 C CA . GLU A 1 80 ? -7.321 -6.900 -4.954 1.00 97.62 80 GLU A CA 1
ATOM 620 C C . GLU A 1 80 ? -7.365 -6.942 -3.422 1.00 97.62 80 GLU A C 1
ATOM 622 O O . GLU A 1 80 ? -6.336 -6.899 -2.740 1.00 97.62 80 GLU A O 1
ATOM 627 N N . LEU A 1 81 ? -8.576 -7.040 -2.871 1.00 97.88 81 LEU A N 1
ATOM 628 C CA . LEU A 1 81 ? -8.794 -7.321 -1.455 1.00 97.88 81 LEU A CA 1
ATOM 629 C C . LEU A 1 81 ? -9.051 -8.818 -1.272 1.00 97.88 81 LEU A C 1
ATOM 631 O O . LEU A 1 81 ? -10.007 -9.367 -1.812 1.00 97.88 81 LEU A O 1
ATOM 635 N N . THR A 1 82 ? -8.221 -9.468 -0.464 1.00 96.62 82 THR A N 1
ATOM 636 C CA . THR A 1 82 ?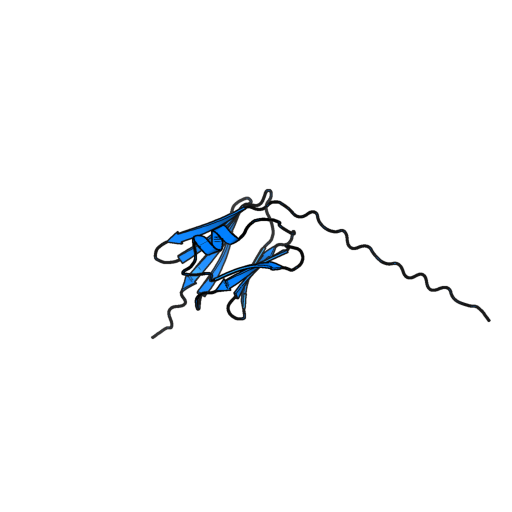 -8.305 -10.900 -0.144 1.00 96.62 82 THR A CA 1
ATOM 637 C C . THR A 1 82 ? -8.412 -11.105 1.371 1.00 96.62 82 THR A C 1
ATOM 639 O O . THR A 1 82 ? -8.468 -10.141 2.145 1.00 96.62 82 THR A O 1
ATOM 642 N N . GLY A 1 83 ? -8.532 -12.358 1.826 1.00 94.38 83 GLY A N 1
ATOM 643 C CA . GLY A 1 83 ? -8.601 -12.678 3.259 1.00 94.38 83 GLY A CA 1
ATOM 644 C C . GLY A 1 83 ? -9.778 -12.008 3.982 1.00 94.38 83 GLY A C 1
ATOM 645 O O . GLY A 1 83 ? -9.628 -11.528 5.103 1.00 94.38 83 GLY A O 1
ATOM 646 N N . GLY A 1 84 ? -10.928 -11.881 3.309 1.00 94.56 84 GLY A N 1
ATOM 647 C CA . GLY A 1 84 ? -12.094 -11.167 3.846 1.00 94.56 84 GLY A CA 1
ATOM 648 C C . GLY A 1 84 ? -11.880 -9.656 4.007 1.00 94.56 84 GLY A C 1
ATOM 649 O O . GLY A 1 84 ? -12.476 -9.045 4.890 1.00 94.56 84 GLY A O 1
ATOM 650 N N . GLY A 1 85 ? -10.996 -9.054 3.202 1.00 96.12 85 GLY A N 1
ATOM 651 C CA . GLY A 1 85 ? -10.678 -7.624 3.246 1.00 96.12 85 GLY A CA 1
ATOM 652 C C . GLY A 1 85 ? -9.567 -7.252 4.228 1.00 96.12 85 GLY A C 1
ATOM 653 O O . GLY A 1 85 ? -9.320 -6.068 4.436 1.00 96.12 85 GLY A O 1
ATOM 654 N N . LYS A 1 86 ? -8.898 -8.230 4.852 1.00 97.94 86 LYS A N 1
ATOM 655 C CA . LYS A 1 86 ? -7.735 -7.980 5.722 1.00 97.94 86 LYS A CA 1
ATOM 656 C C . LYS A 1 86 ? -6.427 -7.845 4.949 1.00 97.94 86 LYS A C 1
ATOM 658 O O . LYS A 1 86 ? -5.472 -7.320 5.506 1.00 97.94 86 LYS A O 1
ATOM 663 N N . VAL A 1 87 ? -6.373 -8.296 3.696 1.00 98.44 87 VAL A N 1
ATOM 664 C CA . VAL A 1 87 ? -5.155 -8.247 2.882 1.00 98.44 87 VAL A CA 1
ATOM 665 C C . VAL A 1 87 ? -5.426 -7.467 1.604 1.00 98.44 87 VAL A C 1
ATOM 667 O O . VAL A 1 87 ? -6.222 -7.900 0.773 1.00 98.44 87 VAL A O 1
ATOM 670 N N . ALA A 1 88 ? -4.746 -6.336 1.433 1.00 98.44 88 ALA A N 1
ATOM 671 C CA . ALA A 1 88 ? -4.654 -5.655 0.148 1.00 98.44 88 ALA A CA 1
ATOM 672 C C . ALA A 1 88 ? -3.427 -6.193 -0.596 1.00 98.44 88 ALA A C 1
ATOM 674 O O . ALA A 1 88 ? -2.289 -6.010 -0.156 1.00 98.44 88 ALA A O 1
ATOM 675 N N . ARG A 1 89 ? -3.667 -6.897 -1.701 1.00 98.50 89 ARG A N 1
ATOM 676 C CA . ARG A 1 89 ? -2.631 -7.492 -2.546 1.00 98.50 89 ARG A CA 1
ATOM 677 C C . ARG A 1 89 ? -2.472 -6.653 -3.804 1.00 98.50 89 ARG A C 1
ATOM 679 O O . ARG A 1 89 ? -3.455 -6.377 -4.483 1.00 98.50 89 ARG A O 1
ATOM 686 N N . PHE A 1 90 ? -1.236 -6.285 -4.122 1.00 98.62 90 PHE A N 1
ATOM 687 C CA . PHE A 1 90 ? -0.894 -5.554 -5.339 1.00 98.62 90 PHE A CA 1
ATOM 688 C C . PHE A 1 90 ? 0.122 -6.350 -6.147 1.00 98.62 90 PHE A C 1
ATOM 690 O O . PHE A 1 90 ? 1.193 -6.669 -5.631 1.00 98.62 90 PHE A O 1
ATOM 697 N N . GLY A 1 91 ? -0.180 -6.657 -7.408 1.00 98.38 91 GLY A N 1
ATOM 698 C CA . GLY A 1 91 ? 0.837 -7.176 -8.324 1.00 98.38 91 GLY A CA 1
ATOM 699 C C . GLY A 1 91 ? 1.886 -6.099 -8.583 1.00 98.38 91 GLY A C 1
ATOM 700 O O . GLY A 1 91 ? 1.518 -4.947 -8.805 1.00 98.38 91 GLY A O 1
ATOM 701 N N . LEU A 1 92 ? 3.172 -6.442 -8.530 1.00 98.31 92 LEU A N 1
ATOM 702 C CA . LEU A 1 92 ? 4.264 -5.492 -8.745 1.00 98.31 92 LEU A CA 1
ATOM 703 C C . LEU A 1 92 ? 4.708 -5.478 -10.211 1.00 98.31 92 LEU A C 1
ATOM 705 O O . LEU A 1 92 ? 4.751 -6.512 -10.872 1.00 98.31 92 LEU A O 1
ATOM 709 N N . ALA A 1 93 ? 5.077 -4.298 -10.709 1.00 96.75 93 ALA A N 1
ATOM 710 C CA . ALA A 1 93 ? 5.607 -4.102 -12.063 1.00 96.75 93 ALA A CA 1
ATOM 711 C C . ALA A 1 93 ? 7.109 -4.442 -12.192 1.00 96.75 93 ALA A C 1
ATOM 713 O O . ALA A 1 93 ? 7.682 -4.351 -13.275 1.00 96.75 93 ALA A O 1
ATOM 714 N N . GLY A 1 94 ? 7.766 -4.803 -11.089 1.00 95.19 94 GLY A N 1
ATOM 715 C CA . GLY A 1 94 ? 9.200 -5.055 -11.020 1.00 95.19 94 GLY A CA 1
ATOM 716 C C . GLY A 1 94 ? 9.652 -5.391 -9.601 1.00 95.19 94 GLY A C 1
ATOM 717 O O . GLY A 1 94 ? 8.832 -5.662 -8.722 1.00 95.19 94 GLY A O 1
ATOM 718 N N . ASN A 1 95 ? 10.965 -5.353 -9.379 1.00 95.31 95 ASN A N 1
ATOM 719 C CA . ASN A 1 95 ? 11.557 -5.628 -8.073 1.00 95.31 95 ASN A CA 1
ATOM 720 C C . ASN A 1 95 ? 11.605 -4.350 -7.231 1.00 95.31 95 ASN A C 1
ATOM 722 O O . ASN A 1 95 ? 12.273 -3.373 -7.590 1.00 95.31 95 ASN A O 1
ATOM 726 N N . PHE A 1 96 ? 10.911 -4.378 -6.099 1.00 95.88 96 PHE A N 1
ATOM 727 C CA . PHE A 1 96 ? 10.835 -3.262 -5.168 1.00 95.88 96 PHE A CA 1
ATOM 728 C C . PHE A 1 96 ? 11.102 -3.732 -3.744 1.00 95.88 96 PHE A C 1
ATOM 730 O O . PHE A 1 96 ? 10.635 -4.798 -3.346 1.00 95.88 96 PHE A O 1
ATOM 737 N N . ASP A 1 97 ? 11.788 -2.889 -2.984 1.00 96.00 97 ASP A N 1
ATOM 738 C CA . ASP A 1 97 ? 11.780 -2.949 -1.531 1.00 96.00 97 ASP A CA 1
ATOM 739 C C . ASP A 1 97 ? 10.555 -2.212 -1.001 1.00 96.00 97 ASP A C 1
ATOM 741 O O . ASP A 1 97 ? 10.109 -1.209 -1.575 1.00 96.00 97 ASP A O 1
ATOM 745 N N . VAL A 1 98 ? 10.033 -2.719 0.114 1.00 97.81 98 VAL A N 1
ATOM 746 C CA . VAL A 1 98 ? 8.892 -2.143 0.817 1.00 97.81 98 VAL A CA 1
ATOM 747 C C . VAL A 1 98 ? 9.314 -1.598 2.173 1.00 97.81 98 VAL A C 1
ATOM 749 O O . VAL A 1 98 ? 10.025 -2.252 2.932 1.00 97.81 98 VAL A O 1
ATOM 752 N N . ASP A 1 99 ? 8.825 -0.405 2.479 1.00 97.75 99 ASP A N 1
ATOM 753 C CA . ASP A 1 99 ? 8.853 0.185 3.811 1.00 97.75 99 ASP A CA 1
ATOM 754 C C . ASP A 1 99 ? 7.423 0.580 4.195 1.00 97.75 99 ASP A C 1
ATOM 756 O O . ASP A 1 99 ? 6.632 0.983 3.337 1.00 97.75 99 ASP A O 1
ATOM 760 N N . SER A 1 100 ? 7.057 0.436 5.465 1.00 98.31 100 SER A N 1
ATOM 761 C CA . SER A 1 100 ? 5.692 0.719 5.916 1.00 98.31 100 SER A CA 1
ATOM 762 C C . SER A 1 100 ? 5.655 1.285 7.321 1.00 98.31 100 SER A C 1
ATOM 764 O O . SER A 1 100 ? 6.341 0.792 8.215 1.00 98.31 100 SER A O 1
ATOM 766 N N . PHE A 1 101 ? 4.802 2.281 7.531 1.00 98.38 101 PHE A N 1
ATOM 767 C CA . PHE A 1 101 ? 4.620 2.913 8.831 1.00 98.38 101 PHE A CA 1
ATOM 768 C C . PHE A 1 101 ? 3.205 3.475 8.991 1.00 98.38 101 PHE A C 1
ATOM 770 O O . PHE A 1 101 ? 2.488 3.732 8.023 1.00 98.38 101 PHE A O 1
ATOM 777 N N . ALA A 1 102 ? 2.798 3.692 10.242 1.00 98.12 102 ALA A N 1
ATOM 778 C CA . ALA A 1 102 ? 1.547 4.369 10.568 1.00 98.12 102 ALA A CA 1
ATOM 779 C C . ALA A 1 102 ? 1.808 5.830 10.953 1.00 98.12 102 ALA A C 1
ATOM 781 O O . ALA A 1 102 ? 2.769 6.136 11.658 1.00 98.12 102 ALA A O 1
ATOM 782 N N . THR A 1 103 ? 0.915 6.723 10.536 1.00 96.94 103 THR A N 1
ATOM 783 C CA . THR A 1 103 ? 0.869 8.122 10.971 1.00 96.94 103 THR A CA 1
ATOM 784 C C . THR A 1 103 ? -0.572 8.495 11.311 1.00 96.94 103 THR A C 1
ATOM 786 O O . THR A 1 103 ? -1.448 8.553 10.449 1.00 96.94 103 THR A O 1
ATOM 789 N N . GLY A 1 104 ? -0.860 8.660 12.605 1.00 96.62 104 GLY A N 1
ATOM 790 C CA . GLY A 1 104 ? -2.237 8.783 13.086 1.00 96.62 104 GLY A CA 1
ATOM 791 C C . GLY A 1 104 ? -3.077 7.557 12.707 1.00 96.62 104 GLY A C 1
ATOM 792 O O . GLY A 1 104 ? -2.756 6.433 13.091 1.00 96.62 104 GLY A O 1
ATOM 793 N N . ALA A 1 105 ? -4.157 7.778 11.956 1.00 97.50 105 ALA A N 1
ATOM 794 C CA . ALA A 1 105 ? -4.999 6.711 11.415 1.00 97.50 105 ALA A CA 1
ATOM 795 C C . ALA A 1 105 ? -4.648 6.325 9.964 1.00 97.50 105 ALA A C 1
ATOM 797 O O . ALA A 1 105 ? -5.311 5.472 9.386 1.00 97.50 105 ALA A O 1
ATOM 798 N N . SER A 1 106 ? -3.611 6.907 9.364 1.00 98.31 106 SER A N 1
ATOM 799 C CA . SER A 1 106 ? -3.178 6.534 8.016 1.00 98.31 106 SER A CA 1
ATOM 800 C C . SER A 1 106 ? -2.064 5.491 8.079 1.00 98.31 106 SER A C 1
ATOM 802 O O . SER A 1 106 ? -1.140 5.599 8.889 1.00 98.31 106 SER A O 1
ATOM 804 N N . VAL A 1 107 ? -2.127 4.494 7.200 1.00 98.62 107 VAL A N 1
ATOM 805 C CA . VAL A 1 107 ? -1.029 3.551 6.948 1.00 98.62 107 VAL A CA 1
ATOM 806 C C . VAL A 1 107 ? -0.374 3.922 5.628 1.00 98.62 107 VAL A C 1
ATOM 808 O O . VAL A 1 107 ? -1.058 4.070 4.616 1.00 98.62 107 VAL A O 1
ATOM 811 N N . VAL A 1 108 ? 0.943 4.087 5.649 1.00 98.38 108 VAL A N 1
ATOM 812 C CA . VAL A 1 108 ? 1.748 4.499 4.502 1.00 98.38 108 VAL A CA 1
ATOM 813 C C . VAL A 1 108 ? 2.651 3.348 4.099 1.00 98.38 108 VAL A C 1
ATOM 815 O O . VAL A 1 108 ? 3.350 2.794 4.944 1.00 98.38 108 VAL A O 1
ATOM 818 N N . ILE A 1 109 ? 2.637 3.014 2.812 1.00 98.62 109 ILE A N 1
ATOM 819 C CA . ILE A 1 109 ? 3.483 1.994 2.197 1.00 98.62 109 ILE A CA 1
ATOM 820 C C . ILE A 1 109 ? 4.327 2.664 1.120 1.00 98.62 109 ILE A C 1
ATOM 822 O O . ILE A 1 109 ? 3.769 3.251 0.195 1.00 98.62 109 ILE A O 1
ATOM 826 N N . ASP A 1 110 ? 5.645 2.555 1.219 1.00 97.88 110 ASP A N 1
ATOM 827 C CA . ASP A 1 110 ? 6.588 3.047 0.221 1.00 97.88 110 ASP A CA 1
ATOM 828 C C . ASP A 1 110 ? 7.209 1.882 -0.549 1.00 97.88 110 ASP A C 1
ATOM 830 O O . ASP A 1 110 ? 7.686 0.917 0.042 1.00 97.88 110 ASP A O 1
ATOM 834 N N . LEU A 1 111 ? 7.232 2.008 -1.875 1.00 97.50 111 LEU A N 1
ATOM 835 C CA . LEU A 1 111 ? 7.883 1.098 -2.811 1.00 97.50 111 LEU A CA 1
ATOM 836 C C . LEU A 1 111 ? 9.082 1.800 -3.445 1.00 97.50 111 LEU A C 1
ATOM 838 O O . LEU A 1 111 ? 8.932 2.836 -4.104 1.00 97.50 111 LEU A O 1
ATOM 842 N N . ARG A 1 112 ? 10.273 1.227 -3.273 1.00 95.88 112 ARG A N 1
ATOM 843 C CA . ARG A 1 112 ? 11.531 1.743 -3.837 1.00 95.88 112 ARG A CA 1
ATOM 844 C C . ARG A 1 112 ? 12.133 0.695 -4.750 1.00 95.88 112 ARG A C 1
ATOM 846 O O . ARG A 1 112 ? 12.147 -0.479 -4.401 1.00 95.88 112 ARG A O 1
ATOM 853 N N . ARG A 1 113 ? 12.609 1.095 -5.930 1.00 93.25 113 ARG A N 1
ATOM 854 C CA . ARG A 1 113 ? 13.249 0.148 -6.853 1.00 93.25 113 ARG A CA 1
ATOM 855 C C . ARG A 1 113 ? 14.486 -0.440 -6.193 1.00 93.25 113 ARG A C 1
ATOM 857 O O . ARG A 1 113 ? 15.321 0.312 -5.694 1.00 93.25 113 ARG A O 1
ATOM 864 N N . VAL A 1 114 ? 14.615 -1.760 -6.253 1.00 89.62 114 VAL A N 1
ATOM 865 C CA . VAL A 1 114 ? 15.875 -2.414 -5.910 1.00 89.62 114 VAL A CA 1
ATOM 866 C C . VAL A 1 114 ? 16.821 -2.171 -7.079 1.00 89.62 114 VAL A C 1
ATOM 868 O O . VAL A 1 114 ? 16.693 -2.792 -8.134 1.00 89.62 114 VAL A O 1
ATOM 871 N N . THR A 1 115 ? 17.748 -1.2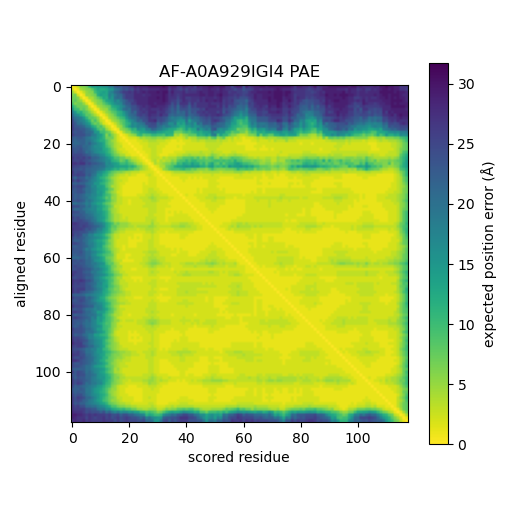28 -6.936 1.00 79.00 115 THR A N 1
ATOM 872 C CA . THR A 1 115 ? 18.906 -1.182 -7.829 1.00 79.00 115 THR A CA 1
ATOM 873 C C . THR A 1 115 ? 19.777 -2.378 -7.492 1.00 79.00 115 THR A C 1
ATOM 875 O O . THR A 1 115 ? 20.255 -2.485 -6.363 1.00 79.00 115 THR A O 1
ATOM 878 N N . ALA A 1 116 ? 19.973 -3.279 -8.454 1.00 63.38 116 ALA A N 1
ATOM 879 C CA . ALA A 1 116 ? 21.013 -4.286 -8.326 1.00 63.38 116 ALA A CA 1
ATOM 880 C C . ALA A 1 116 ? 22.340 -3.567 -8.042 1.00 63.38 116 ALA A C 1
ATOM 882 O O . ALA A 1 116 ? 22.662 -2.583 -8.714 1.00 63.38 116 ALA A O 1
ATOM 883 N N . ALA A 1 117 ? 23.077 -4.024 -7.029 1.00 55.88 117 ALA A N 1
ATOM 884 C CA . ALA A 1 117 ? 24.481 -3.660 -6.923 1.00 55.88 117 ALA A CA 1
ATOM 885 C C . ALA A 1 117 ? 25.163 -4.146 -8.212 1.00 55.88 117 ALA A C 1
ATOM 887 O O . ALA A 1 117 ? 24.982 -5.307 -8.589 1.00 55.88 117 ALA A O 1
ATOM 888 N N . ALA A 1 118 ? 25.821 -3.224 -8.916 1.00 45.53 118 ALA A N 1
ATOM 889 C CA . ALA A 1 118 ? 26.608 -3.524 -10.108 1.00 45.53 118 ALA A CA 1
ATOM 890 C C . ALA A 1 118 ? 27.799 -4.430 -9.772 1.00 45.53 118 ALA A C 1
ATOM 892 O O . ALA A 1 118 ? 28.324 -4.307 -8.639 1.00 45.53 118 ALA A O 1
#

Sequence (118 aa):
MTVLLSLLVFAAVPAQAQETVQARGWSKATYGRIIFDWPKPVKHSARVEGGALLVEFSRPMRGELDRVVKYLGDYVTSAELTGGGKVARFGLAGNFDVDSFATGASVVIDLRRVTAAA

Foldseek 3Di:
DDDDDDDPDDDDDDDFDAFEWEWAWDDDPFKIKIKTQGPFAWDWDWDDDPQKIKIFTPGAHDYDCVNNCVNPVQFFPDWDQDPNRRIIITRTPADWDWDWDDDGRMIMIMTGHPDPDD

Radius of gyration: 18.78 Å; Cα contacts (8 Å, |Δi|>4): 243; chains: 1; bounding box: 53×60×38 Å